Protein AF-A0A383EYP4-F1 (afdb_monomer_lite)

InterPro domains:
  IPR005835 Nucleotidyl transferase domain [PF00483] (1-125)
  IPR029044 Nucleotide-diphospho-sugar transferases [G3DSA:3.90.550.10] (1-128)
  IPR029044 Nucleotide-diphospho-sugar transferases [SSF53448] (1-126)
  IPR051161 Mannose-6-phosphate isomerase type 2 [PTHR46390] (1-127)

Sequence (128 aa):
MLQETVRRLRDLPNVALPMIVCSEMHRFLVRGQLQEAGYLCGSILLEPAGRGTAPAATVAALEAILGDNNPLLLVVPADHVMGNEHEFSRALAVAEPAARADCLVTFGVPPTRAETGYGYLRCGDAVE

Radius of gyration: 15.87 Å; chains: 1; bounding box: 41×33×41 Å

Organism: NCBI:txid408172

Foldseek 3Di:
DQLVVLVLQVPAPPGDFAEAEDAPVCVVVNVVSCVVSVHDHPYYHHDPDDPDDPVSVVVVCVVVCPVVDNDQDDDDDSPDDDPDSPVVNVVCVVCVVCSVVVDDDDDDDDDPDDDPVDDDDDDDDDDD

Secondary structure (DSSP, 8-state):
-HHHHHHHHHTSTTPPPPEEEEEGGGHHHHHHHHHHTT---SEEEEESS---HHHHHHHHHHHHHTTS---------TT---S-HHHHHHHHHHHHHHHHTT---------SS--TTS------SPP-

pLDDT: mean 92.66, std 5.03, range [55.66, 97.0]

Structure (mmCIF, N/CA/C/O backbone):
data_AF-A0A383EYP4-F1
#
_entry.id   AF-A0A383EYP4-F1
#
loop_
_atom_site.group_PDB
_atom_site.id
_atom_site.type_symbol
_atom_site.label_atom_id
_atom_site.label_alt_id
_atom_site.label_comp_id
_atom_site.label_asym_id
_atom_site.label_entity_id
_atom_site.label_seq_id
_atom_site.pdbx_PDB_ins_code
_atom_site.Cartn_x
_atom_site.Cartn_y
_atom_site.Cartn_z
_atom_site.occupancy
_atom_site.B_iso_or_equiv
_atom_site.auth_seq_id
_atom_site.auth_comp_id
_atom_site.auth_asym_id
_atom_site.auth_atom_id
_atom_site.pdbx_PDB_model_num
ATOM 1 N N . MET A 1 1 ? 3.003 13.612 2.462 1.00 88.44 1 MET A N 1
ATOM 2 C CA . MET A 1 1 ? 3.076 12.146 2.284 1.00 88.44 1 MET A CA 1
ATOM 3 C C . MET A 1 1 ? 1.740 11.450 2.535 1.00 88.44 1 MET A C 1
ATOM 5 O O . MET A 1 1 ? 1.099 11.098 1.554 1.00 88.44 1 MET A O 1
ATOM 9 N N . LEU A 1 2 ? 1.248 11.314 3.780 1.00 94.12 2 LEU A N 1
ATOM 10 C CA . LEU A 1 2 ? -0.039 10.632 4.028 1.00 94.12 2 LEU A CA 1
ATOM 11 C C . LEU A 1 2 ? -1.216 11.332 3.333 1.00 94.12 2 LEU A C 1
ATOM 13 O O . LEU A 1 2 ? -1.923 10.699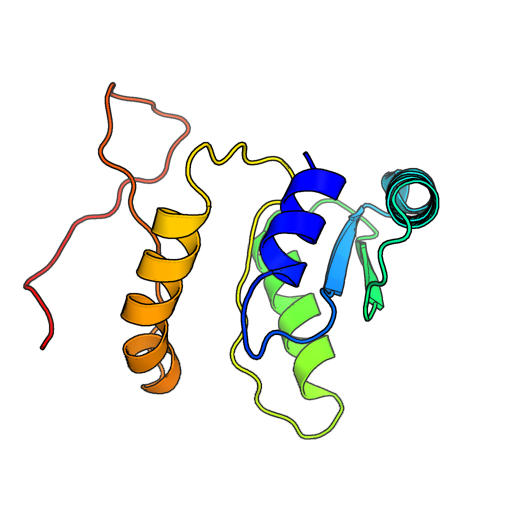 2.557 1.00 94.12 2 LEU A O 1
ATOM 17 N N . GLN A 1 3 ? -1.399 12.638 3.565 1.00 94.25 3 GLN A N 1
ATOM 18 C CA . GLN A 1 3 ? -2.453 13.426 2.907 1.00 94.25 3 GLN A CA 1
ATOM 19 C C . GLN A 1 3 ? -2.375 13.303 1.378 1.00 94.25 3 GLN A C 1
ATOM 21 O O . GLN A 1 3 ? -3.371 13.047 0.718 1.00 94.25 3 GLN A O 1
ATOM 26 N N . GLU A 1 4 ? -1.176 13.405 0.810 1.00 93.06 4 GLU A N 1
ATOM 27 C CA . GLU A 1 4 ? -0.959 13.267 -0.632 1.00 93.06 4 GLU A CA 1
ATOM 28 C C . GLU A 1 4 ? -1.335 11.876 -1.159 1.00 93.06 4 GLU A C 1
ATOM 30 O O . GLU A 1 4 ? -1.974 11.767 -2.202 1.00 93.06 4 GLU A O 1
ATOM 35 N N . THR A 1 5 ? -1.012 10.817 -0.414 1.00 94.00 5 THR A N 1
ATOM 36 C CA . THR A 1 5 ? -1.426 9.449 -0.750 1.00 94.00 5 THR A CA 1
ATOM 37 C C . THR A 1 5 ? -2.947 9.319 -0.714 1.00 94.00 5 THR A C 1
ATOM 39 O O . THR A 1 5 ? -3.537 8.807 -1.659 1.00 94.00 5 THR A O 1
ATOM 42 N N . VAL A 1 6 ? -3.607 9.840 0.324 1.00 93.81 6 VAL A N 1
ATOM 43 C CA . VAL A 1 6 ? -5.075 9.800 0.441 1.00 93.81 6 VAL A CA 1
ATOM 44 C C . VAL A 1 6 ? -5.753 10.617 -0.663 1.00 93.81 6 VAL A C 1
ATOM 46 O O . VAL A 1 6 ? -6.747 10.160 -1.225 1.00 93.81 6 VAL A O 1
ATOM 49 N N . ARG A 1 7 ? -5.204 11.783 -1.026 1.00 92.38 7 ARG A N 1
ATOM 50 C CA . ARG A 1 7 ? -5.670 12.581 -2.170 1.00 92.38 7 ARG A CA 1
ATOM 51 C C . ARG A 1 7 ? -5.601 11.772 -3.463 1.00 92.38 7 ARG A C 1
ATOM 53 O O . ARG A 1 7 ? -6.595 11.674 -4.166 1.00 92.38 7 ARG A O 1
ATOM 60 N N . ARG A 1 8 ? -4.457 11.137 -3.728 1.00 91.88 8 ARG A N 1
ATOM 61 C CA . ARG A 1 8 ? -4.252 10.314 -4.926 1.00 91.88 8 ARG A CA 1
ATOM 62 C C . ARG A 1 8 ? -5.250 9.161 -5.015 1.00 91.88 8 ARG A C 1
ATOM 64 O O . ARG A 1 8 ? -5.739 8.870 -6.096 1.00 91.88 8 ARG A O 1
ATOM 71 N N . LEU A 1 9 ? -5.557 8.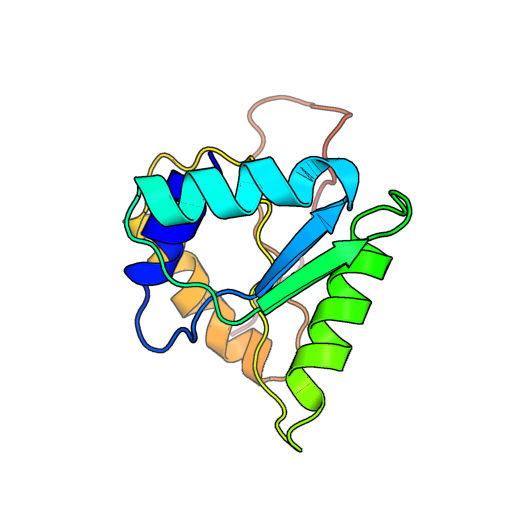516 -3.886 1.00 91.88 9 LEU A N 1
ATOM 72 C CA . LEU A 1 9 ? -6.542 7.431 -3.832 1.00 91.88 9 LEU A CA 1
ATOM 73 C C . LEU A 1 9 ? -7.980 7.923 -4.027 1.00 91.88 9 LEU A C 1
ATOM 75 O O . LEU A 1 9 ? -8.777 7.216 -4.632 1.00 91.88 9 LEU A O 1
ATOM 79 N N . ARG A 1 10 ? -8.317 9.119 -3.531 1.00 88.00 10 ARG A N 1
ATOM 80 C CA . ARG A 1 10 ? -9.647 9.728 -3.701 1.00 88.00 10 ARG A CA 1
ATOM 81 C C . ARG A 1 10 ? -9.999 9.938 -5.171 1.00 88.00 10 ARG A C 1
ATOM 83 O O . ARG A 1 10 ? -11.159 9.781 -5.534 1.00 88.00 10 ARG A O 1
ATOM 90 N N . ASP A 1 11 ? -9.017 10.322 -5.977 1.00 85.38 11 ASP A N 1
ATOM 91 C CA . ASP A 1 11 ? -9.229 10.654 -7.386 1.00 85.38 11 ASP A CA 1
ATOM 92 C C . ASP A 1 11 ? -9.314 9.396 -8.279 1.00 85.38 11 ASP A C 1
ATOM 94 O O . ASP A 1 11 ? -9.552 9.500 -9.484 1.00 85.38 11 ASP A O 1
ATOM 98 N N . LEU A 1 12 ? -9.154 8.195 -7.702 1.00 88.81 12 LEU A N 1
ATOM 99 C CA . LEU A 1 12 ? -9.332 6.934 -8.416 1.00 88.81 12 LEU A CA 1
ATOM 100 C C . LEU A 1 12 ? -10.818 6.573 -8.573 1.00 88.81 12 LEU A C 1
ATOM 102 O O . LEU A 1 12 ? -11.585 6.641 -7.608 1.00 88.81 12 LEU A O 1
ATOM 106 N N . PRO A 1 13 ? -11.241 6.104 -9.760 1.00 85.00 13 PRO A N 1
ATOM 107 C CA . PRO A 1 13 ? -12.591 5.594 -9.946 1.00 85.00 13 PRO A CA 1
ATOM 108 C C . PRO A 1 13 ? -12.786 4.276 -9.184 1.00 85.00 13 PRO A C 1
ATOM 110 O O . PRO A 1 13 ? -11.890 3.439 -9.135 1.00 85.00 13 PRO A O 1
ATOM 113 N N . ASN A 1 14 ? -13.991 4.061 -8.648 1.00 85.88 14 ASN A N 1
ATOM 114 C CA . ASN A 1 14 ? -14.420 2.798 -8.026 1.00 85.88 14 ASN A CA 1
ATOM 115 C C . ASN A 1 14 ? -13.581 2.330 -6.819 1.00 85.88 14 ASN A C 1
ATOM 117 O O . ASN A 1 14 ? -13.552 1.137 -6.515 1.00 85.88 14 ASN A O 1
ATOM 121 N N . VAL A 1 15 ? -12.930 3.251 -6.103 1.00 90.38 15 VAL A N 1
ATOM 122 C CA . VAL A 1 15 ? -12.184 2.947 -4.875 1.00 90.38 15 VAL A CA 1
ATOM 123 C C . VAL A 1 15 ? -13.008 3.342 -3.649 1.00 90.38 15 VAL A C 1
ATOM 125 O O . VAL A 1 15 ? -13.540 4.449 -3.560 1.00 90.38 15 VAL A O 1
ATOM 128 N N . ALA A 1 16 ? -13.141 2.415 -2.698 1.00 91.50 16 ALA A N 1
ATOM 129 C CA . ALA A 1 16 ? -13.786 2.678 -1.414 1.00 91.50 16 ALA A CA 1
ATOM 130 C C . ALA A 1 16 ? -12.935 3.620 -0.543 1.00 91.50 16 ALA A C 1
ATOM 132 O O . ALA A 1 16 ? -11.757 3.854 -0.812 1.00 91.50 16 ALA A O 1
ATOM 133 N N . LEU A 1 17 ? -13.511 4.143 0.545 1.00 93.38 17 LEU A N 1
ATOM 134 C CA . LEU A 1 17 ? -12.727 4.923 1.504 1.00 93.38 17 LEU A CA 1
ATOM 135 C C . LEU A 1 17 ? -11.535 4.098 2.021 1.00 93.38 17 LEU A C 1
ATOM 137 O O . LEU A 1 17 ? -11.712 2.927 2.365 1.00 93.38 17 LEU A O 1
ATOM 141 N N . PRO A 1 18 ? -10.332 4.691 2.121 1.00 95.00 18 PRO A N 1
ATOM 142 C CA . PRO A 1 18 ? -9.142 3.943 2.489 1.00 95.00 18 PRO A CA 1
ATOM 143 C C . PRO A 1 18 ? -9.228 3.451 3.934 1.00 95.00 18 PRO A C 1
ATOM 145 O O . PRO A 1 18 ? -9.698 4.168 4.824 1.00 95.00 18 PRO A O 1
ATOM 148 N N . MET A 1 19 ? -8.715 2.247 4.168 1.00 95.56 19 MET A N 1
ATOM 149 C CA . MET A 1 19 ? -8.374 1.767 5.503 1.00 95.56 19 MET A CA 1
ATOM 150 C C . MET A 1 19 ? -6.921 2.132 5.786 1.00 95.56 19 MET A C 1
ATOM 152 O O . MET A 1 19 ? -6.039 1.856 4.972 1.00 95.56 19 MET A O 1
ATOM 156 N N . ILE A 1 20 ? -6.664 2.762 6.928 1.00 96.62 20 ILE A N 1
ATOM 157 C CA . ILE A 1 20 ? -5.310 3.155 7.317 1.00 96.62 20 ILE A CA 1
ATOM 158 C C . ILE A 1 20 ? -4.817 2.206 8.391 1.00 96.62 20 ILE A C 1
ATOM 160 O O . ILE A 1 20 ? -5.399 2.142 9.468 1.00 96.62 20 ILE A O 1
ATOM 164 N N . VAL A 1 21 ? -3.716 1.514 8.117 1.00 97.00 21 VAL A N 1
ATOM 165 C CA . VAL A 1 21 ? -3.007 0.721 9.121 1.00 97.00 21 VAL A CA 1
ATOM 166 C C . VAL A 1 21 ? -1.823 1.533 9.621 1.00 97.00 21 VAL A C 1
ATOM 168 O O . VAL A 1 21 ? -1.000 1.990 8.827 1.00 97.00 21 VAL A O 1
ATOM 171 N N . CYS A 1 22 ? -1.746 1.761 10.928 1.00 96.25 22 CYS A N 1
ATOM 172 C CA . CYS A 1 22 ? -0.628 2.485 11.522 1.00 96.25 22 CYS A CA 1
ATOM 173 C C . CYS A 1 22 ? -0.352 2.032 12.954 1.00 96.25 22 CYS A C 1
ATOM 175 O O . CYS A 1 22 ? -1.247 1.566 13.651 1.00 96.25 22 CYS A O 1
ATOM 177 N N . SER A 1 23 ? 0.867 2.264 13.442 1.00 95.06 23 SER A N 1
ATOM 178 C CA . SER A 1 23 ? 1.184 2.079 14.862 1.00 95.06 23 SER A CA 1
ATOM 179 C C . SER A 1 23 ? 0.264 2.906 15.766 1.00 95.06 23 SER A C 1
ATOM 181 O O . SER A 1 23 ? -0.062 4.056 15.455 1.00 95.06 23 SER A O 1
ATOM 183 N N . GLU A 1 24 ? -0.084 2.351 16.928 1.00 94.81 24 GLU A N 1
ATOM 184 C CA . GLU A 1 24 ? -0.840 3.040 17.979 1.00 94.81 24 GLU A CA 1
ATOM 185 C C . GLU A 1 24 ? -0.235 4.405 18.358 1.00 94.81 24 GLU A C 1
ATOM 187 O O . GLU A 1 24 ? -0.968 5.377 18.559 1.00 94.81 24 GLU A O 1
ATOM 192 N N . MET A 1 25 ? 1.096 4.526 18.327 1.00 94.50 25 MET A N 1
ATOM 193 C CA . MET A 1 25 ? 1.818 5.776 18.601 1.00 94.50 25 MET A CA 1
ATOM 194 C C . MET A 1 25 ? 1.468 6.906 17.618 1.00 94.50 25 MET A C 1
ATOM 196 O O . MET A 1 25 ? 1.542 8.082 17.972 1.00 94.50 25 MET A O 1
ATOM 200 N N . HIS A 1 26 ? 1.059 6.574 16.391 1.00 94.69 26 HIS A N 1
ATOM 201 C CA . HIS A 1 26 ? 0.722 7.543 15.344 1.00 94.69 26 HIS A CA 1
ATOM 202 C C . HIS A 1 26 ? -0.779 7.858 15.257 1.00 94.69 26 HIS A C 1
ATOM 204 O O . HIS A 1 26 ? -1.174 8.689 14.436 1.00 94.69 26 HIS A O 1
ATOM 210 N N . ARG A 1 27 ? -1.625 7.264 16.114 1.00 94.56 27 ARG A N 1
ATOM 211 C CA . ARG A 1 27 ? -3.096 7.397 16.067 1.00 94.56 27 ARG A CA 1
ATOM 212 C C . ARG A 1 27 ? -3.577 8.847 15.971 1.00 94.56 27 ARG A C 1
ATOM 214 O O . ARG A 1 27 ? -4.458 9.162 15.169 1.00 94.56 27 ARG A O 1
ATOM 221 N N . PHE A 1 28 ? -3.043 9.726 16.819 1.00 95.56 28 PHE A N 1
ATOM 222 C CA . PHE A 1 28 ? -3.465 11.129 16.860 1.00 95.56 28 PHE A CA 1
ATOM 223 C C . PHE A 1 28 ? -2.957 11.916 15.655 1.00 95.56 28 PHE A C 1
ATOM 225 O O . PHE A 1 28 ? -3.704 12.720 15.106 1.00 95.56 28 PHE A O 1
ATOM 232 N N . LEU A 1 29 ? -1.729 11.639 15.211 1.00 96.00 29 LEU A N 1
ATOM 233 C CA . LEU A 1 29 ? -1.135 12.286 14.044 1.00 96.00 29 LEU A CA 1
ATOM 234 C C . LEU A 1 29 ? -1.915 11.954 12.769 1.00 96.00 29 LEU A C 1
ATOM 236 O O . LEU A 1 29 ? -2.289 12.862 12.033 1.00 96.00 29 LEU A O 1
ATOM 240 N N . VAL A 1 30 ? -2.209 10.670 12.539 1.00 96.44 30 VAL A N 1
ATOM 241 C CA . VAL A 1 30 ? -2.988 10.209 11.378 1.00 96.44 30 VAL A CA 1
ATOM 242 C C . VAL A 1 30 ? -4.356 10.881 11.358 1.00 96.44 30 VAL A C 1
ATOM 244 O O . VAL A 1 30 ? -4.740 11.477 10.353 1.00 96.44 30 VAL A O 1
ATOM 247 N N . ARG A 1 31 ? -5.079 10.851 12.484 1.00 95.38 31 ARG A N 1
ATOM 248 C CA . ARG A 1 31 ? -6.407 11.467 12.562 1.00 95.38 31 ARG A CA 1
ATOM 249 C C . ARG A 1 31 ? -6.360 12.986 12.385 1.00 95.38 31 ARG A C 1
ATOM 251 O O . ARG A 1 31 ? -7.208 13.525 11.681 1.00 95.38 31 ARG A O 1
ATOM 258 N N . GLY A 1 32 ? -5.369 13.655 12.973 1.00 96.75 32 GLY A N 1
ATOM 259 C CA . GLY A 1 32 ? -5.158 15.092 12.805 1.00 96.75 32 GLY A CA 1
ATOM 260 C C . GLY A 1 32 ? -4.913 15.472 11.345 1.00 96.75 32 GLY A C 1
ATOM 261 O O . GLY A 1 32 ? -5.593 16.352 10.831 1.00 96.75 32 GLY A O 1
ATOM 262 N N . GLN A 1 33 ? -4.026 14.754 10.649 1.00 96.69 33 GLN A N 1
ATOM 263 C CA . GLN A 1 33 ? -3.727 15.018 9.238 1.00 96.69 33 GLN A CA 1
ATOM 264 C C . GLN A 1 33 ? -4.932 14.794 8.319 1.00 96.69 33 GLN A C 1
ATOM 266 O O . GLN A 1 33 ? -5.136 15.574 7.388 1.00 96.69 33 GLN A O 1
ATOM 271 N N . LEU A 1 34 ? -5.732 13.751 8.561 1.00 96.06 34 LEU A N 1
ATOM 272 C CA . LEU A 1 34 ? -6.966 13.528 7.803 1.00 96.06 34 LEU A CA 1
ATOM 273 C C . LEU A 1 34 ? -7.980 14.650 8.029 1.00 96.06 3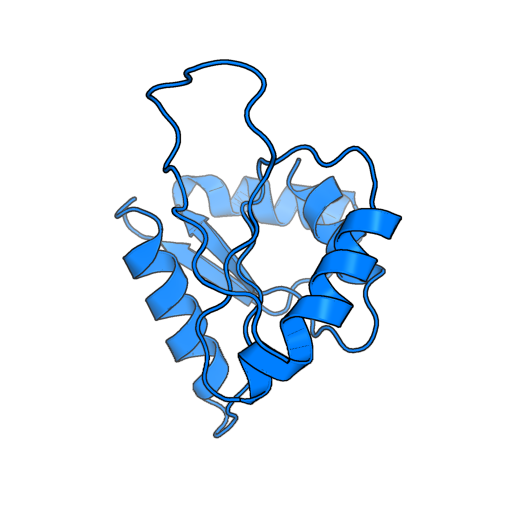4 LEU A C 1
ATOM 275 O O . LEU A 1 34 ? -8.565 15.147 7.070 1.00 96.06 34 LEU A O 1
ATOM 279 N N . GLN A 1 35 ? -8.169 15.060 9.285 1.00 96.00 35 GLN A N 1
ATOM 280 C CA . GLN A 1 35 ? -9.103 16.123 9.641 1.00 96.00 35 GLN A CA 1
ATOM 281 C C . GLN A 1 35 ? -8.685 17.466 9.035 1.00 96.00 35 GLN A C 1
ATOM 283 O O . GLN A 1 35 ? -9.520 18.150 8.450 1.00 96.00 35 GLN A O 1
ATOM 288 N N . GLU A 1 36 ? -7.404 17.821 9.140 1.00 96.69 36 GLU A N 1
ATOM 289 C CA . GLU A 1 36 ? -6.840 19.048 8.569 1.00 96.69 36 GLU A CA 1
ATOM 290 C C . GLU A 1 36 ? -7.057 19.125 7.052 1.00 96.69 36 GLU A C 1
ATOM 292 O O . GLU A 1 36 ? -7.430 20.172 6.532 1.00 96.69 36 GLU A O 1
ATOM 297 N N . ALA A 1 37 ? -6.894 18.003 6.347 1.00 94.44 37 ALA A N 1
ATOM 298 C CA . ALA A 1 37 ? -7.096 17.935 4.903 1.00 94.44 37 ALA A CA 1
ATOM 299 C C . ALA A 1 37 ? -8.569 17.747 4.479 1.00 94.44 37 ALA A C 1
ATOM 301 O O . ALA A 1 37 ? -8.868 17.734 3.283 1.00 94.44 37 ALA A O 1
ATOM 302 N N . GLY A 1 38 ? -9.500 17.569 5.425 1.00 95.00 38 GLY A N 1
ATOM 303 C CA . GLY A 1 38 ? -10.903 17.263 5.126 1.00 95.00 38 GLY A CA 1
ATOM 304 C C . GLY A 1 38 ? -11.082 15.910 4.424 1.00 95.00 38 GLY A C 1
ATOM 305 O O . GLY A 1 38 ? -11.905 15.764 3.512 1.00 95.00 38 GLY A O 1
ATOM 306 N N . TYR A 1 39 ? -10.255 14.926 4.776 1.00 94.56 39 TYR A N 1
ATOM 307 C CA . TYR A 1 39 ? -10.251 13.597 4.173 1.00 94.56 39 TYR A CA 1
ATOM 308 C C . TYR A 1 39 ? -10.993 12.588 5.049 1.00 94.56 39 TYR A C 1
ATOM 310 O O . TYR A 1 39 ? -10.818 12.545 6.265 1.00 94.56 39 TYR A O 1
ATOM 318 N N . LEU A 1 40 ? -11.821 11.761 4.409 1.00 90.75 40 LEU A N 1
ATOM 319 C CA . LEU A 1 40 ? -12.510 10.646 5.047 1.00 90.75 40 LEU A CA 1
ATOM 320 C C . LEU A 1 40 ? -11.681 9.368 4.878 1.00 90.75 40 LEU A C 1
ATOM 322 O O . LEU A 1 40 ? -11.062 9.156 3.836 1.00 90.75 40 LEU A O 1
ATOM 326 N N . CYS A 1 41 ? -11.709 8.507 5.889 1.00 93.00 41 CYS A N 1
ATOM 327 C CA . CYS A 1 41 ? -11.200 7.139 5.831 1.00 93.00 41 CYS A CA 1
ATOM 328 C C . CYS A 1 41 ? -12.295 6.180 6.310 1.00 93.00 41 CYS A C 1
ATOM 330 O O . CYS A 1 41 ? -13.148 6.575 7.107 1.00 93.00 41 CYS A O 1
ATOM 332 N N . GLY A 1 42 ? -12.270 4.934 5.838 1.00 91.56 42 GLY A N 1
ATOM 333 C CA . GLY A 1 42 ? -13.228 3.911 6.264 1.00 91.56 42 GLY A CA 1
ATOM 334 C C . GLY A 1 42 ? -12.940 3.444 7.689 1.00 91.56 42 GLY A C 1
ATOM 335 O O . GLY A 1 42 ? -13.826 3.426 8.538 1.00 91.56 42 GLY A O 1
ATOM 336 N N . SER A 1 43 ? -11.674 3.140 7.969 1.00 93.50 43 SER A N 1
ATOM 337 C CA . SER A 1 43 ? -11.210 2.702 9.285 1.00 93.50 43 SER A CA 1
ATOM 338 C C . SER A 1 43 ? -9.749 3.097 9.523 1.00 93.50 43 SER A C 1
ATOM 340 O O . SER A 1 43 ? -8.993 3.373 8.587 1.00 93.50 43 SER A O 1
ATOM 342 N N . ILE A 1 44 ? -9.361 3.145 10.799 1.00 96.19 44 ILE A N 1
ATOM 343 C CA . ILE A 1 44 ? -7.967 3.274 11.234 1.00 96.19 44 ILE A CA 1
ATOM 344 C C . ILE A 1 44 ? -7.666 2.063 12.116 1.00 96.19 44 ILE A C 1
ATOM 346 O O . ILE A 1 44 ? -8.165 1.978 13.240 1.00 96.19 44 ILE A O 1
ATOM 350 N N . LEU A 1 45 ? -6.866 1.135 11.601 1.00 96.38 45 LEU A N 1
ATOM 351 C CA . LEU A 1 45 ? -6.428 -0.071 12.293 1.00 96.38 45 LEU A CA 1
ATOM 352 C C . LEU A 1 45 ? -5.104 0.221 12.998 1.00 96.38 45 LEU A C 1
ATOM 354 O O . LEU A 1 45 ? -4.129 0.640 12.371 1.00 96.38 45 LEU A O 1
ATOM 358 N N . LEU A 1 46 ? -5.088 0.034 14.316 1.00 96.81 46 LEU A N 1
ATOM 359 C CA . LEU A 1 46 ? -3.940 0.367 15.150 1.00 96.81 46 LEU A CA 1
ATOM 360 C C . LEU A 1 46 ? -3.109 -0.876 15.439 1.00 96.81 46 LEU A C 1
ATOM 362 O O . LEU A 1 46 ? -3.579 -1.819 16.074 1.00 96.81 46 LEU A O 1
ATOM 366 N N . GLU A 1 47 ? -1.855 -0.854 15.006 1.00 95.81 47 GLU A N 1
ATOM 367 C CA . GLU A 1 47 ? -0.894 -1.892 15.340 1.00 95.81 47 GLU A CA 1
ATOM 368 C C . GLU A 1 47 ? -0.314 -1.634 16.740 1.00 95.81 47 GLU A C 1
ATOM 370 O O . GLU A 1 47 ? 0.296 -0.579 16.963 1.00 95.81 47 GLU A O 1
ATOM 375 N N . PRO A 1 48 ? -0.434 -2.592 17.680 1.00 93.62 48 PRO A N 1
ATOM 376 C CA . PRO A 1 48 ? 0.103 -2.439 19.035 1.00 93.62 48 PRO A CA 1
ATOM 377 C C . PRO A 1 48 ? 1.639 -2.483 19.062 1.00 93.62 48 PRO A C 1
ATOM 379 O O . PRO A 1 48 ? 2.270 -2.040 20.016 1.00 93.62 48 PRO A O 1
ATOM 382 N N . ALA A 1 49 ? 2.259 -3.037 18.017 1.00 92.81 49 ALA A N 1
ATOM 383 C CA . ALA A 1 49 ? 3.702 -3.076 17.824 1.00 92.81 49 ALA A CA 1
ATOM 384 C C . ALA A 1 49 ? 4.020 -3.181 16.328 1.00 92.81 49 ALA A C 1
ATOM 386 O O . ALA A 1 49 ? 3.314 -3.874 15.598 1.00 92.81 49 ALA A O 1
ATOM 387 N N . GLY A 1 50 ? 5.105 -2.546 15.880 1.00 90.75 50 GLY A N 1
ATOM 388 C CA . GLY A 1 50 ? 5.552 -2.649 14.490 1.00 90.75 50 GLY A CA 1
ATOM 389 C C . GLY A 1 50 ? 6.065 -4.055 14.175 1.00 90.75 50 GLY A C 1
ATOM 390 O O . GLY A 1 50 ? 7.100 -4.463 14.700 1.00 90.75 50 GLY A O 1
ATOM 391 N N . ARG A 1 51 ? 5.346 -4.794 13.321 1.00 93.06 51 ARG A N 1
ATOM 392 C CA . ARG A 1 51 ? 5.711 -6.161 12.892 1.00 93.06 51 ARG A CA 1
ATOM 393 C C . ARG A 1 51 ? 6.010 -6.279 11.393 1.00 93.06 51 ARG A C 1
ATOM 395 O O . ARG A 1 51 ? 6.134 -7.385 10.874 1.00 93.06 51 ARG A O 1
ATOM 402 N N . GLY A 1 52 ? 6.156 -5.146 10.709 1.00 92.38 52 GLY A N 1
ATOM 403 C CA . GLY A 1 52 ? 6.379 -5.081 9.267 1.00 92.38 52 GLY A CA 1
ATOM 404 C C . GLY A 1 52 ? 5.079 -5.106 8.461 1.00 92.38 52 GLY A C 1
ATOM 405 O O . GLY A 1 52 ? 3.982 -5.047 9.006 1.00 92.38 52 GLY A O 1
ATOM 406 N N . THR A 1 53 ? 5.207 -5.178 7.140 1.00 92.00 53 THR A N 1
ATOM 407 C CA . THR A 1 53 ? 4.086 -4.972 6.210 1.00 92.00 53 THR A CA 1
ATOM 408 C C . THR A 1 53 ? 3.182 -6.187 6.052 1.00 92.00 53 THR A C 1
ATOM 410 O O . THR A 1 53 ? 1.983 -6.016 5.859 1.00 92.00 53 THR A O 1
ATOM 413 N N . ALA A 1 54 ? 3.718 -7.407 6.150 1.00 93.88 54 ALA A N 1
ATOM 414 C CA . ALA A 1 54 ? 2.913 -8.614 5.976 1.00 93.88 54 ALA A CA 1
ATOM 415 C C . ALA A 1 54 ? 1.795 -8.727 7.035 1.00 93.88 54 ALA A C 1
ATOM 417 O O . ALA A 1 54 ? 0.641 -8.863 6.638 1.00 93.88 54 ALA A O 1
ATOM 418 N N . PRO A 1 55 ? 2.055 -8.580 8.353 1.00 95.38 55 PRO A N 1
ATOM 419 C CA . PRO A 1 55 ? 0.983 -8.569 9.352 1.00 95.38 55 PRO A CA 1
ATOM 420 C C . PRO A 1 55 ? -0.016 -7.423 9.162 1.00 95.38 55 PRO A C 1
ATOM 422 O O . PRO A 1 55 ? -1.217 -7.650 9.289 1.00 95.38 55 PRO A O 1
ATOM 425 N N . ALA A 1 56 ? 0.461 -6.225 8.811 1.00 95.75 56 ALA A N 1
ATOM 426 C CA . ALA A 1 56 ? -0.393 -5.069 8.546 1.00 95.75 56 ALA A CA 1
ATOM 427 C C . ALA A 1 56 ? -1.376 -5.335 7.392 1.00 95.75 56 ALA A C 1
ATOM 429 O O . ALA A 1 56 ? -2.581 -5.119 7.535 1.00 95.75 56 ALA A O 1
ATOM 430 N N . ALA A 1 57 ? -0.875 -5.863 6.271 1.00 95.81 57 ALA A N 1
ATOM 431 C CA . ALA A 1 57 ? -1.689 -6.221 5.113 1.00 95.81 57 ALA A CA 1
ATOM 432 C C . ALA A 1 57 ? -2.675 -7.353 5.435 1.00 95.81 57 ALA A C 1
ATOM 434 O O . ALA A 1 57 ? -3.837 -7.274 5.044 1.00 95.81 57 ALA A O 1
ATOM 435 N N . THR A 1 58 ? -2.251 -8.366 6.196 1.00 95.75 58 THR A N 1
ATOM 436 C CA . THR A 1 58 ? -3.129 -9.464 6.626 1.00 95.75 58 THR A CA 1
ATOM 437 C C . THR A 1 58 ? -4.288 -8.962 7.481 1.00 95.75 58 THR A C 1
ATOM 439 O O . THR A 1 58 ? -5.429 -9.336 7.234 1.00 95.75 58 THR A O 1
ATOM 442 N N . VAL A 1 59 ? -4.028 -8.103 8.472 1.00 95.12 59 VAL A N 1
ATOM 443 C CA . VAL A 1 59 ? -5.089 -7.556 9.334 1.00 95.12 59 VAL A CA 1
ATOM 444 C C . VAL A 1 59 ? -6.052 -6.684 8.527 1.00 95.12 59 VAL A C 1
ATOM 446 O O . VAL A 1 59 ? -7.260 -6.817 8.695 1.00 95.12 59 VAL A O 1
ATOM 449 N N . ALA A 1 60 ? -5.547 -5.858 7.605 1.00 95.31 60 ALA A N 1
ATOM 450 C CA . ALA A 1 60 ? -6.402 -5.089 6.701 1.00 95.31 60 ALA A CA 1
ATOM 451 C C . ALA A 1 60 ? -7.264 -5.990 5.804 1.00 95.31 60 ALA A C 1
ATOM 453 O O . ALA A 1 60 ? -8.442 -5.705 5.606 1.00 95.31 60 ALA A O 1
ATOM 454 N N . ALA A 1 61 ? -6.704 -7.087 5.287 1.00 95.25 61 ALA A N 1
ATOM 455 C CA . ALA A 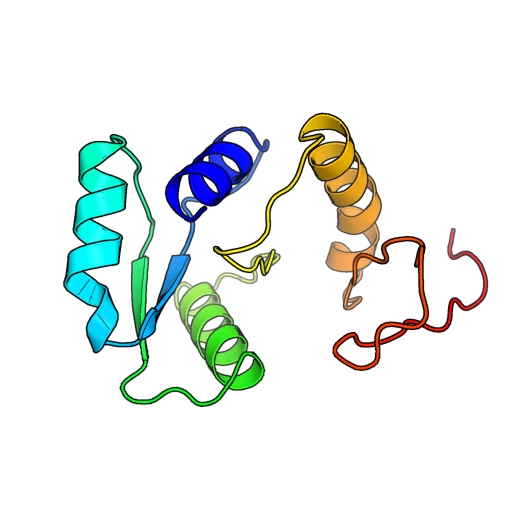1 61 ? -7.453 -8.039 4.476 1.00 95.25 61 ALA A CA 1
ATOM 456 C C . ALA A 1 61 ? -8.548 -8.750 5.280 1.00 95.25 61 ALA A C 1
ATOM 458 O O . ALA A 1 61 ? -9.669 -8.872 4.796 1.00 95.25 61 ALA A O 1
ATOM 459 N N . LEU A 1 62 ? -8.252 -9.159 6.519 1.00 94.88 62 LEU A N 1
ATOM 460 C CA . LEU A 1 62 ? -9.241 -9.750 7.421 1.00 94.88 62 LEU A CA 1
ATOM 461 C C . LEU A 1 62 ? -10.368 -8.766 7.754 1.00 94.88 62 LEU A C 1
ATOM 463 O O . LEU A 1 62 ? -11.528 -9.158 7.718 1.00 94.88 62 LEU A O 1
ATOM 467 N N . GLU A 1 63 ? -10.044 -7.499 8.020 1.00 94.25 63 GLU A N 1
ATOM 468 C CA . GLU A 1 63 ? -11.044 -6.450 8.255 1.00 94.25 63 GLU A CA 1
ATOM 469 C C . GLU A 1 63 ? -11.952 -6.254 7.030 1.00 94.25 63 GLU A C 1
ATOM 471 O O . GLU A 1 63 ? -13.172 -6.157 7.161 1.00 94.25 63 GLU A O 1
ATOM 476 N N . ALA A 1 64 ? -11.370 -6.252 5.825 1.00 93.31 64 ALA A N 1
ATOM 477 C CA . ALA A 1 64 ? -12.099 -6.027 4.578 1.00 93.31 64 ALA A CA 1
ATOM 478 C C . ALA A 1 64 ? -13.176 -7.088 4.291 1.00 93.31 64 ALA A C 1
ATOM 480 O O . ALA A 1 64 ? -14.180 -6.779 3.645 1.00 93.31 64 ALA A O 1
ATOM 481 N N . ILE A 1 65 ? -12.972 -8.324 4.759 1.00 94.19 65 ILE A N 1
ATOM 482 C CA . ILE A 1 65 ? -13.873 -9.457 4.499 1.00 94.19 65 ILE A CA 1
ATOM 483 C C . ILE A 1 65 ? -14.924 -9.680 5.598 1.00 94.19 65 ILE A C 1
ATOM 485 O O . ILE A 1 65 ? -15.817 -10.504 5.414 1.00 94.19 65 ILE A O 1
ATOM 489 N N . LEU A 1 66 ? -14.879 -8.947 6.722 1.00 90.31 66 LEU A N 1
ATOM 490 C CA . LEU A 1 66 ? -15.815 -9.140 7.848 1.00 90.31 66 LEU A CA 1
ATOM 491 C C . LEU A 1 66 ? -17.298 -8.976 7.465 1.00 90.31 66 LEU A C 1
ATOM 493 O O . LEU A 1 66 ? -18.168 -9.505 8.152 1.00 90.31 66 LEU A O 1
ATOM 497 N N . GLY A 1 67 ? -17.594 -8.254 6.383 1.00 82.38 67 GLY A N 1
ATOM 498 C CA . GLY A 1 67 ? -18.950 -8.029 5.871 1.00 82.38 67 GLY A CA 1
ATOM 499 C C . GLY A 1 67 ? -19.443 -9.047 4.838 1.00 82.38 67 GLY A C 1
ATOM 500 O O . GLY A 1 67 ? -20.326 -8.688 4.067 1.00 82.38 67 GLY A O 1
ATOM 501 N N . ASP A 1 68 ? -18.855 -10.248 4.776 1.00 76.62 68 ASP A N 1
ATOM 502 C CA . ASP A 1 68 ? -19.118 -11.269 3.738 1.00 76.62 68 ASP A CA 1
ATOM 503 C C . ASP A 1 68 ? -18.842 -10.759 2.307 1.00 76.62 68 ASP A C 1
ATOM 505 O O . ASP A 1 68 ? -19.480 -11.130 1.325 1.00 76.62 68 ASP A O 1
ATOM 509 N N . ASN A 1 69 ? -17.862 -9.858 2.201 1.00 82.44 69 ASN A N 1
ATOM 510 C CA . ASN A 1 69 ? -17.365 -9.319 0.941 1.00 82.44 69 ASN A CA 1
ATOM 511 C C . ASN A 1 69 ? -16.023 -9.971 0.594 1.00 82.44 69 ASN A C 1
ATOM 513 O O . ASN A 1 69 ? -15.247 -10.312 1.483 1.00 82.44 69 ASN A O 1
ATOM 517 N N . ASN A 1 70 ? -15.698 -10.048 -0.697 1.00 88.56 70 ASN A N 1
ATOM 518 C CA . ASN A 1 70 ? -14.357 -10.400 -1.173 1.00 88.56 70 ASN A CA 1
ATOM 519 C C . ASN A 1 70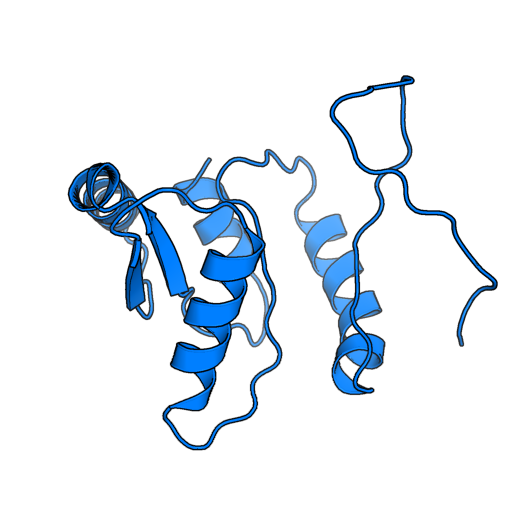 ? -13.806 -9.271 -2.066 1.00 88.56 70 ASN A C 1
ATOM 521 O O . ASN A 1 70 ? -13.871 -9.370 -3.296 1.00 88.56 70 ASN A O 1
ATOM 525 N N . PRO A 1 71 ? -13.379 -8.135 -1.479 1.00 92.88 71 PRO A N 1
ATOM 526 C CA . PRO A 1 71 ? -12.946 -6.984 -2.255 1.00 92.88 71 PRO A CA 1
ATOM 527 C C . PRO A 1 71 ? -11.531 -7.174 -2.810 1.00 92.88 71 PRO A C 1
ATOM 529 O O . PRO A 1 71 ? -10.667 -7.784 -2.183 1.00 92.88 71 PRO A O 1
ATOM 532 N N . LEU A 1 72 ? -11.265 -6.550 -3.958 1.00 94.25 72 LEU A N 1
ATOM 533 C CA . LEU A 1 72 ? -9.901 -6.371 -4.442 1.00 94.25 72 LEU A CA 1
ATOM 534 C C . LEU A 1 72 ? -9.184 -5.324 -3.575 1.00 94.25 72 LEU A C 1
ATOM 536 O O . LEU A 1 72 ? -9.689 -4.214 -3.397 1.00 94.25 72 LEU A O 1
ATOM 540 N N . LEU A 1 73 ? -8.003 -5.663 -3.055 1.00 95.56 73 LEU A N 1
ATOM 541 C CA . LEU A 1 73 ? -7.225 -4.785 -2.180 1.00 95.56 73 LEU A CA 1
ATOM 542 C C . LEU A 1 73 ? -6.041 -4.159 -2.918 1.00 95.56 73 LEU A C 1
ATOM 544 O O . LEU A 1 73 ? -5.176 -4.857 -3.442 1.00 95.56 73 LEU A O 1
ATOM 548 N N . LEU A 1 74 ? -5.968 -2.828 -2.877 1.00 95.69 74 LEU A N 1
ATOM 549 C CA . LEU A 1 74 ? -4.791 -2.059 -3.265 1.00 95.69 74 LEU A CA 1
ATOM 550 C C . LEU A 1 74 ? -4.008 -1.663 -2.006 1.00 95.69 74 LEU A C 1
ATOM 552 O O . LEU A 1 74 ? -4.472 -0.847 -1.211 1.00 95.69 74 LEU A O 1
ATOM 556 N N . VAL A 1 75 ? -2.809 -2.222 -1.835 1.00 96.00 75 VAL A N 1
ATOM 557 C CA . VAL A 1 75 ? -1.928 -1.918 -0.697 1.00 96.00 75 VAL A CA 1
ATOM 558 C C . VAL A 1 75 ? -0.891 -0.879 -1.117 1.00 96.00 75 VAL A C 1
ATOM 560 O O . VAL A 1 75 ? -0.072 -1.138 -1.997 1.00 96.00 75 VAL A O 1
ATOM 563 N N . VAL A 1 76 ? -0.907 0.295 -0.479 1.00 95.00 76 VAL A N 1
ATOM 564 C CA . VAL A 1 76 ? 0.025 1.397 -0.772 1.00 95.00 76 VAL A CA 1
ATOM 565 C C . VAL A 1 76 ? 0.726 1.904 0.494 1.00 95.00 76 VAL A C 1
ATOM 567 O O . VAL A 1 76 ? 0.062 2.151 1.502 1.00 95.00 76 VAL A O 1
ATOM 570 N N . PRO A 1 77 ? 2.055 2.109 0.466 1.00 94.88 77 PRO A N 1
ATOM 571 C CA . PRO A 1 77 ? 2.761 2.828 1.524 1.00 94.88 77 PRO A CA 1
ATOM 572 C C . PRO A 1 77 ? 2.351 4.306 1.559 1.00 94.88 77 PRO A C 1
ATOM 574 O O . PRO A 1 77 ? 2.223 4.950 0.517 1.00 94.88 77 PRO A O 1
ATOM 577 N N . ALA A 1 78 ? 2.162 4.858 2.758 1.00 94.06 78 ALA A N 1
ATOM 578 C CA . ALA A 1 78 ? 1.726 6.247 2.951 1.00 94.06 78 ALA A CA 1
ATOM 579 C C . ALA A 1 78 ? 2.858 7.288 2.816 1.00 94.06 78 ALA A C 1
ATOM 581 O O . ALA A 1 78 ? 2.605 8.496 2.854 1.00 94.06 78 ALA A O 1
ATOM 582 N N . ASP A 1 79 ? 4.103 6.833 2.703 1.00 92.25 79 ASP A N 1
ATOM 583 C CA . ASP A 1 79 ? 5.334 7.624 2.705 1.00 92.25 79 ASP A CA 1
ATOM 584 C C . ASP A 1 79 ? 6.025 7.706 1.333 1.00 92.25 79 ASP A C 1
ATOM 586 O O . ASP A 1 79 ? 7.053 8.367 1.196 1.00 92.25 79 ASP A O 1
ATOM 590 N N . HIS A 1 80 ? 5.440 7.107 0.293 1.00 91.12 80 HIS A N 1
ATOM 591 C CA . HIS A 1 80 ? 5.957 7.199 -1.069 1.00 91.12 80 HIS A CA 1
ATOM 592 C C . HIS A 1 80 ? 5.537 8.502 -1.766 1.00 91.12 80 HIS A C 1
ATOM 594 O O . HIS A 1 80 ? 4.349 8.821 -1.891 1.00 91.12 80 HIS A O 1
ATOM 600 N N . VAL A 1 81 ? 6.528 9.209 -2.313 1.00 88.88 81 VAL A N 1
ATOM 601 C CA . VAL A 1 81 ? 6.319 10.320 -3.250 1.00 88.88 81 VAL A CA 1
ATOM 602 C C . VAL A 1 81 ? 6.075 9.748 -4.642 1.00 88.88 81 VAL A C 1
ATOM 604 O O . VAL A 1 81 ? 6.873 8.952 -5.135 1.00 88.88 81 VAL A O 1
ATOM 607 N N . MET A 1 82 ? 4.993 10.169 -5.295 1.00 85.94 82 MET A N 1
ATOM 608 C CA . MET A 1 82 ? 4.699 9.797 -6.681 1.00 85.94 82 MET A CA 1
ATOM 609 C C . MET A 1 82 ? 4.519 11.061 -7.513 1.00 85.94 82 MET A C 1
ATOM 611 O O . MET A 1 82 ? 3.609 11.840 -7.258 1.00 85.94 82 MET A O 1
ATOM 615 N N . GLY A 1 83 ? 5.386 11.259 -8.508 1.00 82.25 83 GLY A N 1
ATOM 616 C CA . GLY A 1 83 ? 5.390 12.481 -9.319 1.00 82.25 83 GLY A CA 1
ATOM 617 C C . GLY A 1 83 ? 4.366 12.515 -10.458 1.00 82.25 83 GLY A C 1
ATOM 618 O O . GLY A 1 83 ? 4.134 13.581 -11.017 1.00 82.25 83 GLY A O 1
ATOM 619 N N . ASN A 1 84 ? 3.771 11.376 -10.833 1.00 87.88 84 ASN A N 1
ATOM 620 C CA . ASN A 1 84 ? 2.830 11.294 -11.951 1.00 87.88 84 ASN A CA 1
ATOM 621 C C . ASN A 1 84 ? 1.601 10.451 -11.582 1.00 87.88 84 ASN A C 1
ATOM 623 O O . ASN A 1 84 ? 1.631 9.221 -11.615 1.00 87.88 84 ASN A O 1
ATOM 627 N N . GLU A 1 85 ? 0.514 11.134 -11.229 1.00 87.31 85 GLU A N 1
ATOM 628 C CA . GLU A 1 85 ? -0.745 10.506 -10.809 1.00 87.31 85 GLU A CA 1
ATOM 629 C C . GLU A 1 85 ? -1.474 9.824 -11.972 1.00 87.31 85 GLU A C 1
ATOM 631 O O . GLU A 1 85 ? -2.108 8.792 -11.775 1.00 87.31 85 GLU A O 1
ATOM 636 N N . HIS A 1 86 ? -1.325 10.335 -13.198 1.00 89.62 86 HIS A N 1
ATOM 637 C CA . HIS A 1 86 ? -1.912 9.712 -14.386 1.00 89.62 86 HIS A CA 1
ATOM 638 C C . HIS A 1 86 ? -1.285 8.350 -14.676 1.00 89.62 86 HIS A C 1
ATOM 640 O O . HIS A 1 86 ? -1.998 7.389 -14.960 1.00 89.62 86 HIS A O 1
ATOM 646 N N . GLU A 1 87 ? 0.039 8.248 -14.564 1.00 91.69 87 GLU A N 1
ATOM 647 C CA . GLU A 1 87 ? 0.750 6.981 -14.737 1.00 91.69 87 GLU A CA 1
ATOM 648 C C . GLU A 1 87 ? 0.424 5.980 -13.631 1.00 91.69 87 GLU A C 1
ATOM 650 O O . GLU A 1 87 ? 0.281 4.792 -13.910 1.00 91.69 87 GLU A O 1
ATOM 655 N N . PHE A 1 88 ? 0.223 6.453 -12.399 1.00 92.00 88 PHE A N 1
ATOM 656 C CA . PHE A 1 88 ? -0.267 5.615 -11.308 1.00 92.00 88 PHE A CA 1
ATOM 657 C C . PHE A 1 88 ? -1.646 5.023 -11.635 1.00 92.00 88 PHE A C 1
ATOM 659 O O . PHE A 1 88 ? -1.801 3.803 -11.626 1.00 92.00 88 PHE A O 1
ATOM 666 N N . SER A 1 89 ? -2.620 5.854 -12.014 1.00 92.00 89 SER A N 1
ATOM 667 C CA . SER A 1 89 ? -3.959 5.384 -12.398 1.00 92.00 89 SER A CA 1
ATOM 668 C C . SER A 1 89 ? -3.925 4.447 -13.610 1.00 92.00 89 SER A C 1
ATOM 670 O O . SER A 1 89 ? -4.627 3.437 -13.630 1.00 92.00 89 SER A O 1
ATOM 672 N N . ARG A 1 90 ? -3.076 4.734 -14.606 1.00 93.25 90 ARG A N 1
ATOM 673 C CA . ARG A 1 90 ? -2.876 3.871 -15.779 1.00 93.25 90 ARG A CA 1
ATOM 674 C C . ARG A 1 90 ? -2.319 2.504 -15.385 1.00 93.25 90 ARG A C 1
ATOM 676 O O . ARG A 1 90 ? -2.813 1.491 -15.868 1.00 93.25 90 ARG A O 1
ATOM 683 N N . ALA A 1 91 ? -1.324 2.468 -14.500 1.00 94.06 91 ALA A N 1
ATOM 684 C CA . ALA A 1 91 ? -0.747 1.223 -14.008 1.00 94.06 91 ALA A CA 1
ATOM 685 C C . ALA A 1 91 ? -1.783 0.385 -13.245 1.00 94.06 91 ALA A C 1
ATOM 687 O O . ALA A 1 91 ? -1.860 -0.822 -13.463 1.00 94.06 91 ALA A O 1
ATOM 688 N N . LEU A 1 92 ? -2.615 1.014 -12.408 1.00 94.31 92 LEU A N 1
ATOM 689 C CA . LEU A 1 92 ? -3.706 0.324 -11.713 1.00 94.31 92 LEU A CA 1
ATOM 690 C C . LEU A 1 92 ? -4.721 -0.282 -12.688 1.00 94.31 92 LEU A C 1
ATOM 692 O O . LEU A 1 92 ? -5.098 -1.438 -12.519 1.00 94.31 92 LEU A O 1
ATOM 696 N N . ALA A 1 93 ? -5.112 0.455 -13.731 1.00 93.56 93 ALA A N 1
ATOM 697 C CA . ALA A 1 93 ? -6.047 -0.041 -14.742 1.00 93.56 93 ALA A CA 1
ATOM 698 C C . ALA A 1 93 ? -5.500 -1.258 -15.512 1.00 93.56 93 ALA A C 1
ATOM 700 O O . ALA A 1 93 ? -6.254 -2.169 -15.840 1.00 93.56 93 ALA A O 1
ATOM 701 N N . VAL A 1 94 ? -4.188 -1.298 -15.775 1.00 94.00 94 VAL A N 1
ATOM 702 C CA . VAL A 1 94 ? -3.520 -2.460 -16.392 1.00 94.00 94 VAL A CA 1
ATOM 703 C C . VAL A 1 94 ? -3.425 -3.641 -15.419 1.00 94.00 94 VAL A C 1
ATOM 705 O O . VAL A 1 94 ? -3.531 -4.790 -15.832 1.00 94.00 94 VAL A O 1
ATOM 708 N N . ALA A 1 95 ? -3.230 -3.371 -14.128 1.00 94.38 95 ALA A N 1
ATOM 709 C CA . ALA A 1 95 ? -3.100 -4.392 -13.091 1.00 94.38 95 ALA A CA 1
ATOM 710 C C . ALA A 1 95 ? -4.431 -5.055 -12.705 1.00 94.38 95 ALA A C 1
ATOM 712 O O . ALA A 1 95 ? -4.451 -6.226 -12.324 1.00 94.38 95 ALA A O 1
ATOM 713 N N . GLU A 1 96 ? -5.535 -4.309 -12.769 1.00 94.06 96 GLU A N 1
ATOM 714 C CA . GLU A 1 96 ? -6.833 -4.741 -12.253 1.00 94.06 96 GLU A CA 1
ATOM 715 C C . GLU A 1 96 ? -7.330 -6.077 -12.843 1.00 94.06 96 GLU A C 1
ATOM 717 O O . GLU A 1 96 ? -7.732 -6.929 -12.048 1.00 94.06 96 GLU A O 1
ATOM 722 N N . PRO A 1 97 ? -7.275 -6.337 -14.168 1.00 94.44 97 PRO A N 1
ATOM 723 C CA . PRO A 1 97 ? -7.726 -7.611 -14.729 1.00 94.44 97 PRO A CA 1
ATOM 724 C C . PRO A 1 97 ? -6.974 -8.819 -14.161 1.00 94.44 97 PRO A C 1
ATOM 726 O O . PRO A 1 97 ? -7.605 -9.794 -13.759 1.00 94.44 97 PRO A O 1
ATOM 729 N N . ALA A 1 98 ? -5.644 -8.733 -14.057 1.00 94.56 98 ALA A N 1
ATOM 730 C CA . ALA A 1 98 ? -4.827 -9.802 -13.486 1.00 94.56 98 ALA A CA 1
ATOM 731 C C . ALA A 1 98 ? -5.156 -10.020 -12.003 1.00 94.56 98 ALA A C 1
ATOM 733 O O . ALA A 1 98 ? -5.317 -11.154 -11.558 1.00 94.56 98 ALA A O 1
ATOM 734 N N . ALA A 1 99 ? -5.326 -8.937 -11.242 1.00 94.88 99 ALA A N 1
ATOM 735 C CA . ALA A 1 99 ? -5.664 -9.031 -9.827 1.00 94.88 99 ALA A CA 1
ATOM 736 C C . ALA A 1 99 ? -7.062 -9.633 -9.590 1.00 94.88 99 ALA A C 1
ATOM 738 O O . ALA A 1 99 ? -7.273 -10.348 -8.614 1.00 94.88 99 ALA A O 1
ATOM 739 N N . ARG A 1 100 ? -8.013 -9.382 -10.501 1.00 94.12 100 ARG A N 1
ATOM 740 C CA . ARG A 1 100 ? -9.341 -10.019 -10.500 1.00 94.12 100 ARG A CA 1
ATOM 741 C C . ARG A 1 100 ? -9.312 -11.481 -10.943 1.00 94.12 100 ARG A C 1
ATOM 743 O O . ARG A 1 100 ? -10.241 -12.211 -10.619 1.00 94.12 100 ARG A O 1
ATOM 750 N N . ALA A 1 101 ? -8.271 -11.901 -11.653 1.00 94.25 101 ALA A N 1
ATOM 751 C CA . ALA A 1 101 ? -8.008 -13.289 -12.024 1.00 94.25 101 ALA A CA 1
ATOM 752 C C . ALA A 1 101 ? -7.150 -14.015 -10.966 1.00 94.25 101 ALA A C 1
ATOM 754 O O . ALA A 1 101 ? -6.285 -14.819 -11.308 1.00 94.25 101 ALA A O 1
ATOM 755 N N . ASP A 1 102 ? -7.353 -13.689 -9.684 1.00 92.50 102 ASP A N 1
ATOM 756 C CA . ASP A 1 102 ? -6.686 -14.292 -8.521 1.00 92.50 102 ASP A CA 1
ATOM 757 C C . ASP A 1 102 ? -5.143 -14.221 -8.524 1.00 92.50 102 ASP A C 1
ATOM 759 O O . ASP A 1 102 ? -4.466 -14.989 -7.834 1.00 92.50 102 ASP A O 1
ATOM 763 N N . CYS A 1 103 ? -4.552 -13.276 -9.266 1.00 94.31 103 CYS A N 1
ATOM 764 C CA . CYS A 1 103 ? -3.106 -13.056 -9.260 1.00 94.31 103 CYS A CA 1
ATOM 765 C C . CYS A 1 103 ? -2.685 -12.010 -8.216 1.00 94.31 103 CYS A C 1
ATOM 767 O O . CYS A 1 103 ? -3.324 -10.972 -8.044 1.00 94.31 103 CYS A O 1
ATOM 769 N N . LEU A 1 104 ? -1.528 -12.223 -7.579 1.00 94.38 104 LEU A N 1
ATOM 770 C CA . LEU A 1 104 ? -0.872 -11.186 -6.780 1.00 94.38 104 LEU A CA 1
ATOM 771 C C . LEU A 1 104 ? -0.083 -10.245 -7.699 1.00 94.38 104 LEU A C 1
ATOM 773 O O . LEU A 1 104 ? 0.932 -10.639 -8.276 1.00 94.38 104 LEU A O 1
ATOM 777 N N . VAL A 1 105 ? -0.525 -8.993 -7.808 1.00 96.06 105 VAL A N 1
ATOM 778 C CA . VAL A 1 105 ? 0.121 -7.994 -8.670 1.00 96.06 105 VAL A CA 1
ATOM 779 C C . VAL A 1 105 ? 1.116 -7.143 -7.883 1.00 96.06 105 VAL A C 1
ATOM 781 O O . VAL A 1 105 ? 0.848 -6.704 -6.766 1.00 96.06 105 VAL A O 1
ATOM 784 N N . THR A 1 106 ? 2.275 -6.884 -8.487 1.00 95.56 106 THR A N 1
ATOM 785 C CA . THR A 1 106 ? 3.295 -5.967 -7.964 1.00 95.56 106 THR A CA 1
ATOM 786 C C . THR A 1 106 ? 3.651 -4.925 -9.019 1.00 95.56 106 THR A C 1
ATOM 788 O O . THR A 1 106 ? 3.571 -5.191 -10.217 1.00 95.56 106 THR A O 1
ATOM 791 N N . PHE A 1 107 ? 4.042 -3.728 -8.579 1.00 94.44 107 PHE A N 1
ATOM 792 C CA . PHE A 1 107 ? 4.412 -2.624 -9.465 1.00 94.44 107 PHE A CA 1
ATOM 793 C C . PHE A 1 107 ? 5.926 -2.427 -9.437 1.00 94.44 107 PHE A C 1
ATOM 795 O O . PHE A 1 107 ? 6.495 -2.062 -8.408 1.00 94.44 107 PHE A O 1
ATOM 802 N N . GLY A 1 108 ? 6.578 -2.687 -10.569 1.00 93.69 108 GLY A N 1
ATOM 803 C CA . GLY A 1 108 ? 8.011 -2.467 -10.742 1.00 93.69 108 GLY A CA 1
ATOM 804 C C . GLY A 1 108 ? 8.328 -1.046 -11.200 1.00 93.69 108 GLY A C 1
ATOM 805 O O . GLY A 1 108 ? 7.596 -0.462 -11.996 1.00 93.69 108 GLY A O 1
ATOM 806 N N . VAL A 1 109 ? 9.459 -0.510 -10.738 1.00 91.50 109 VAL A N 1
ATOM 807 C CA . VAL A 1 109 ? 10.025 0.761 -11.213 1.00 91.50 109 VAL A CA 1
ATOM 808 C C . VAL A 1 109 ? 11.411 0.484 -11.805 1.00 91.50 109 VAL A C 1
ATOM 810 O O . VAL A 1 109 ? 12.197 -0.213 -11.158 1.00 91.50 109 VAL A O 1
ATOM 813 N N . PRO A 1 110 ? 11.745 1.004 -13.004 1.00 91.94 110 PRO A N 1
ATOM 814 C CA . PRO A 1 110 ? 13.078 0.841 -13.578 1.00 91.94 110 PRO A CA 1
ATOM 815 C C . PRO A 1 110 ? 14.165 1.400 -12.641 1.00 91.94 110 PRO A C 1
ATOM 817 O O . PRO A 1 110 ? 14.102 2.579 -12.276 1.00 91.94 110 PRO A O 1
ATOM 820 N N . PRO A 1 111 ? 15.164 0.595 -12.235 1.00 93.75 111 PRO A N 1
ATOM 821 C CA . PRO A 1 111 ? 16.201 1.057 -11.323 1.00 93.75 111 PRO A CA 1
ATOM 822 C C . PRO A 1 111 ? 17.154 2.026 -12.032 1.00 93.75 111 PRO A C 1
ATOM 824 O O . PRO A 1 111 ? 17.611 1.770 -13.143 1.00 93.75 111 PRO A O 1
ATOM 827 N N . THR A 1 112 ? 17.505 3.124 -11.363 1.00 95.88 112 THR A N 1
ATOM 828 C CA . THR A 1 112 ? 18.521 4.086 -11.837 1.00 95.88 112 THR A CA 1
ATOM 829 C C . THR A 1 112 ? 19.894 3.867 -11.197 1.00 95.88 112 THR A C 1
ATOM 831 O O . THR A 1 112 ? 20.890 4.421 -11.656 1.00 95.88 112 THR A O 1
ATOM 834 N N . ARG A 1 113 ? 19.959 3.053 -10.136 1.00 96.44 113 ARG A N 1
ATOM 835 C CA . ARG A 1 113 ? 21.180 2.630 -9.439 1.00 96.44 113 ARG A CA 1
ATOM 836 C C . ARG A 1 113 ? 20.963 1.280 -8.754 1.00 96.44 113 ARG A C 1
ATOM 838 O O . ARG A 1 113 ? 19.822 0.904 -8.498 1.00 96.44 113 ARG A O 1
ATOM 845 N N . ALA A 1 114 ? 22.051 0.598 -8.402 1.00 95.62 114 ALA A N 1
ATOM 846 C CA . ALA A 1 114 ? 22.022 -0.637 -7.617 1.00 95.62 114 ALA A CA 1
ATOM 847 C C . ALA A 1 114 ? 21.752 -0.345 -6.125 1.00 95.62 114 ALA A C 1
ATOM 849 O O . ALA A 1 114 ? 22.653 -0.405 -5.292 1.00 95.62 114 ALA A O 1
ATOM 850 N N . GLU A 1 115 ? 20.516 0.032 -5.800 1.00 96.38 115 GLU A N 1
ATOM 851 C CA . GLU A 1 115 ? 20.068 0.264 -4.423 1.00 96.38 115 GLU A CA 1
ATOM 852 C C . GLU A 1 115 ? 19.869 -1.072 -3.697 1.00 96.38 115 GLU A C 1
ATOM 854 O O . GLU A 1 115 ? 19.075 -1.897 -4.146 1.00 96.38 115 GLU A O 1
ATOM 859 N N . THR A 1 116 ? 20.573 -1.295 -2.586 1.00 96.12 116 THR A N 1
ATOM 860 C CA . THR A 1 116 ? 20.510 -2.556 -1.824 1.00 96.12 116 THR A CA 1
ATOM 861 C C . THR A 1 116 ? 19.344 -2.601 -0.842 1.00 96.12 116 THR A C 1
ATOM 863 O O . THR A 1 116 ? 19.007 -3.673 -0.349 1.00 96.12 116 THR A O 1
ATOM 866 N N . GLY A 1 117 ? 18.727 -1.454 -0.541 1.00 94.06 117 GLY A N 1
ATOM 867 C CA . GLY A 1 117 ? 17.527 -1.382 0.297 1.00 94.06 117 GLY A CA 1
ATOM 868 C C . GLY A 1 117 ? 16.230 -1.789 -0.413 1.00 94.06 117 GLY A C 1
ATOM 869 O O . GLY A 1 117 ? 15.196 -1.898 0.243 1.00 94.06 117 GLY A O 1
ATOM 870 N N . TYR A 1 118 ? 16.257 -1.999 -1.733 1.00 94.88 118 TYR A N 1
ATOM 871 C CA . TYR A 1 118 ? 15.080 -2.364 -2.522 1.00 94.88 118 TYR A CA 1
ATOM 872 C C . TYR A 1 118 ? 15.018 -3.857 -2.837 1.00 94.88 118 TYR A C 1
ATOM 874 O O . TYR A 1 118 ? 16.032 -4.525 -3.033 1.00 94.88 118 TYR A O 1
ATOM 882 N N . GLY A 1 119 ? 13.790 -4.364 -2.942 1.00 94.69 119 GLY A N 1
ATOM 883 C CA . GLY A 1 119 ? 13.524 -5.642 -3.591 1.00 94.69 119 GLY A CA 1
ATOM 884 C C . GLY A 1 119 ? 13.597 -5.494 -5.111 1.00 94.69 119 GLY A C 1
ATOM 885 O O . GLY A 1 119 ? 13.140 -4.494 -5.662 1.00 94.69 119 GLY A O 1
ATOM 886 N N . TYR A 1 120 ? 14.147 -6.499 -5.790 1.00 95.94 120 TYR A N 1
ATOM 887 C CA . TYR A 1 120 ? 14.205 -6.550 -7.251 1.00 95.94 120 TYR A CA 1
ATOM 888 C C . TYR A 1 120 ? 13.219 -7.590 -7.771 1.00 95.94 120 TYR A C 1
ATOM 890 O O . TYR A 1 120 ? 13.168 -8.716 -7.275 1.00 95.94 120 TYR A O 1
ATOM 898 N N . LEU A 1 121 ? 12.453 -7.211 -8.792 1.00 95.12 121 LEU A N 1
ATOM 899 C CA . LEU A 1 121 ? 11.522 -8.098 -9.480 1.00 95.12 121 LEU A CA 1
ATOM 900 C C . LEU A 1 121 ? 12.205 -8.677 -10.718 1.00 95.12 121 LEU A C 1
ATOM 902 O O . LEU A 1 121 ? 12.717 -7.939 -11.559 1.00 95.12 121 LEU A O 1
ATOM 906 N N . ARG A 1 122 ? 12.199 -10.005 -10.841 1.00 94.38 122 ARG A N 1
ATOM 907 C CA . ARG A 1 122 ? 12.581 -10.678 -12.083 1.00 94.38 122 ARG A CA 1
ATOM 908 C C . ARG A 1 122 ? 11.342 -10.793 -12.962 1.00 94.38 122 ARG A C 1
ATOM 910 O O . ARG A 1 122 ? 10.434 -11.549 -12.631 1.00 94.38 122 ARG A O 1
ATOM 917 N N . CYS A 1 123 ? 11.325 -10.071 -14.076 1.00 92.25 123 CYS A N 1
ATOM 918 C CA . CYS A 1 123 ? 10.242 -10.178 -15.047 1.00 92.25 123 CYS A CA 1
ATOM 919 C C . CYS A 1 123 ? 10.295 -11.539 -15.756 1.00 92.25 123 CYS A C 1
ATOM 921 O O . CYS A 1 123 ? 11.364 -11.965 -16.205 1.00 92.25 123 CYS A O 1
ATOM 923 N N . GLY A 1 124 ? 9.148 -12.216 -15.810 1.00 90.31 124 GLY A N 1
ATOM 924 C CA . GLY A 1 124 ? 8.928 -13.377 -16.669 1.00 90.31 124 GLY A CA 1
ATOM 925 C C . GLY A 1 124 ? 8.470 -12.956 -18.064 1.00 90.31 124 GLY A C 1
ATOM 926 O O . GLY A 1 124 ? 8.637 -11.799 -18.457 1.00 90.31 124 GLY A O 1
ATOM 927 N N . ASP A 1 125 ? 7.875 -13.896 -18.789 1.00 92.31 125 ASP A N 1
ATOM 928 C CA . ASP A 1 125 ? 7.256 -13.614 -20.081 1.00 92.31 125 ASP A CA 1
ATOM 929 C C . ASP A 1 125 ? 6.035 -12.699 -19.914 1.00 92.31 125 ASP A C 1
ATOM 931 O O . ASP A 1 125 ? 5.386 -12.681 -18.863 1.00 92.31 125 ASP A O 1
ATOM 935 N N . ALA A 1 126 ? 5.737 -11.913 -20.950 1.00 84.38 126 ALA A N 1
ATOM 936 C CA . ALA A 1 126 ? 4.539 -11.087 -20.962 1.00 84.38 126 ALA A CA 1
ATOM 937 C C . ALA A 1 126 ? 3.294 -11.984 -20.919 1.00 84.38 126 ALA A C 1
ATOM 939 O O . ALA A 1 126 ? 3.207 -12.967 -21.653 1.00 84.38 126 ALA A O 1
ATOM 940 N N . VAL A 1 127 ? 2.352 -11.633 -20.048 1.00 75.06 127 VAL A N 1
ATOM 941 C CA . VAL A 1 127 ? 1.055 -12.305 -19.927 1.00 75.06 127 VAL A CA 1
ATOM 942 C C . VAL A 1 127 ? 0.047 -11.506 -20.754 1.00 75.06 127 VAL A C 1
ATOM 944 O O . VAL A 1 127 ? 0.067 -10.275 -20.681 1.00 75.06 127 VAL A O 1
ATOM 947 N N . GLU A 1 128 ? -0.756 -12.191 -21.575 1.00 55.66 128 GLU A N 1
ATOM 948 C CA . GLU A 1 128 ? -1.817 -11.582 -22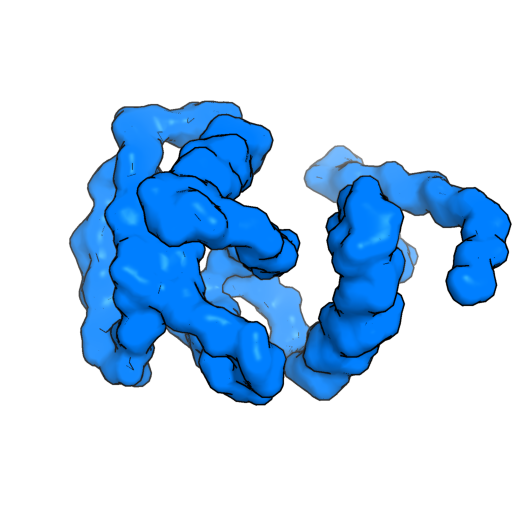.402 1.00 55.66 128 GLU A CA 1
ATOM 949 C C . GLU A 1 128 ? -3.023 -11.117 -21.576 1.00 55.66 128 GLU A C 1
ATOM 951 O O . GLU A 1 128 ? -3.392 -11.823 -20.607 1.00 55.66 128 GLU A O 1
#